Protein AF-A0A0D2NS59-F1 (afdb_monomer_lite)

Foldseek 3Di:
DDDDDDDDDDDDDDDPDPPPDDDPVRVVVQLVPFDADPPDDRNFWTAGPVRDIDGDDDPPDPDPDDDD

Sequence (68 aa):
MSSLPSPCSCSSNGEEERPRFFDSKAKSKCWASAETVPGRHPERWHKDAADNIVCKCFCNCQGCICFE

Organism: Gossypium raimondii (NCBI:txid29730)

pLDDT: mean 70.31, std 14.94, range [40.03, 88.94]

Secondary structure (DSSP, 8-state):
---PPPS--------SS--SS--HHHHHHHHHHSEEPTTS-TTTEEE-TTS-EEE---TTSSSTT---

Structure (mmCIF, N/CA/C/O backbone):
data_AF-A0A0D2NS59-F1
#
_entry.id   AF-A0A0D2NS59-F1
#
loop_
_atom_site.group_PDB
_atom_site.id
_atom_site.type_symbol
_atom_site.label_atom_id
_atom_site.label_alt_id
_atom_site.label_comp_id
_atom_site.label_asym_id
_atom_site.label_entity_id
_atom_site.label_seq_id
_atom_site.pdbx_PDB_ins_code
_atom_site.Cartn_x
_atom_site.Cartn_y
_atom_site.Cartn_z
_atom_site.occupancy
_atom_site.B_iso_or_equiv
_atom_site.auth_seq_id
_atom_site.auth_comp_id
_atom_site.auth_asym_id
_atom_site.auth_atom_id
_atom_site.pdbx_PDB_model_num
ATOM 1 N N . MET A 1 1 ? 22.594 26.312 2.467 1.00 40.03 1 MET A N 1
ATOM 2 C CA . MET A 1 1 ? 21.204 25.894 2.191 1.00 40.03 1 MET A CA 1
ATOM 3 C C . MET A 1 1 ? 21.280 24.691 1.270 1.00 40.03 1 MET A C 1
ATOM 5 O O . MET A 1 1 ? 21.490 24.862 0.079 1.00 40.03 1 MET A O 1
ATOM 9 N N . SER A 1 2 ? 21.276 23.486 1.835 1.00 41.59 2 SER A N 1
ATOM 10 C CA . SER A 1 2 ? 21.488 22.252 1.075 1.00 41.59 2 SER A CA 1
ATOM 11 C C . SER A 1 2 ? 20.143 21.757 0.556 1.00 41.59 2 SER A C 1
ATO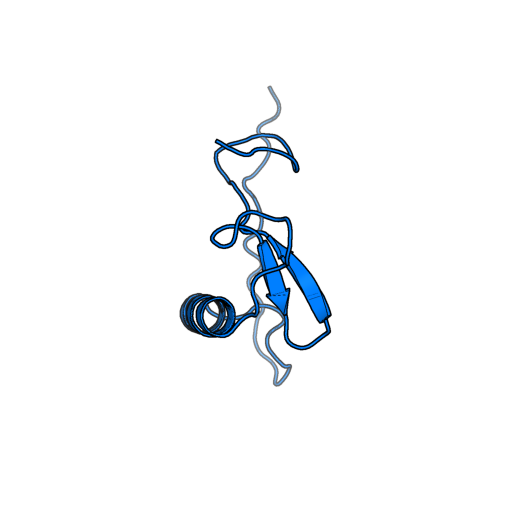M 13 O O . SER A 1 2 ? 19.320 21.278 1.331 1.00 41.59 2 SER A O 1
ATOM 15 N N . SER A 1 3 ? 19.901 21.931 -0.739 1.00 47.31 3 SER A N 1
ATOM 16 C CA . SER A 1 3 ? 18.720 21.404 -1.419 1.00 47.31 3 SER A CA 1
ATOM 17 C C . SER A 1 3 ? 18.798 19.877 -1.447 1.00 47.31 3 SER A C 1
ATOM 19 O O . SER A 1 3 ? 19.667 19.311 -2.108 1.00 47.31 3 SER A O 1
ATOM 21 N N . LEU A 1 4 ? 17.918 19.204 -0.706 1.00 55.53 4 LEU A N 1
ATOM 22 C CA . LEU A 1 4 ? 17.728 17.758 -0.809 1.00 55.53 4 LEU A CA 1
ATOM 23 C C . LEU A 1 4 ? 17.027 17.451 -2.146 1.00 55.53 4 LEU A C 1
ATOM 25 O O . LEU A 1 4 ? 15.990 18.060 -2.419 1.00 55.53 4 LEU A O 1
ATOM 29 N N . PRO A 1 5 ? 17.548 16.543 -2.988 1.00 52.16 5 PRO A N 1
ATOM 30 C CA . PRO A 1 5 ? 16.829 16.105 -4.174 1.00 52.16 5 PRO A CA 1
ATOM 31 C C . PRO A 1 5 ? 15.644 15.205 -3.784 1.00 52.16 5 PRO A C 1
ATOM 33 O O . PRO A 1 5 ? 15.738 14.366 -2.888 1.00 52.16 5 PRO A O 1
ATOM 36 N N . SER A 1 6 ? 14.523 15.427 -4.469 1.00 58.84 6 SER A N 1
ATOM 37 C CA . SER A 1 6 ? 13.221 14.756 -4.360 1.00 58.84 6 SER A CA 1
ATOM 38 C C . SER A 1 6 ? 13.290 13.216 -4.364 1.00 58.84 6 SER A C 1
ATOM 40 O O . SER A 1 6 ? 14.221 12.644 -4.936 1.00 58.84 6 SER A O 1
ATOM 42 N N . PRO A 1 7 ? 12.299 12.506 -3.783 1.00 57.66 7 PRO A N 1
ATOM 43 C CA . PRO A 1 7 ? 12.370 11.059 -3.637 1.00 57.66 7 PRO A CA 1
ATOM 44 C C . PRO A 1 7 ? 12.272 10.329 -4.988 1.00 57.66 7 PRO A C 1
ATOM 46 O O . PRO A 1 7 ? 11.299 10.456 -5.726 1.00 57.66 7 PRO A O 1
ATOM 49 N N . CYS A 1 8 ? 13.313 9.535 -5.243 1.00 48.44 8 CYS A N 1
ATOM 50 C CA . CYS A 1 8 ? 13.380 8.300 -6.028 1.00 48.44 8 CYS A CA 1
ATOM 51 C C . CYS A 1 8 ? 12.690 8.265 -7.405 1.00 48.44 8 CYS A C 1
ATOM 53 O O . CYS A 1 8 ? 11.589 7.743 -7.557 1.00 48.44 8 CYS A O 1
ATOM 55 N N . SER A 1 9 ? 13.435 8.646 -8.444 1.00 50.56 9 SER A N 1
ATOM 56 C CA . SER A 1 9 ? 13.284 8.071 -9.788 1.00 50.56 9 SER A CA 1
ATOM 57 C C . SER A 1 9 ? 14.558 7.297 -10.122 1.00 50.56 9 SER A C 1
ATOM 59 O O . SER A 1 9 ? 15.603 7.904 -10.334 1.00 50.56 9 SER A O 1
ATOM 61 N N . CYS A 1 10 ? 14.500 5.964 -10.122 1.00 47.09 10 CYS A N 1
ATOM 62 C CA . CYS A 1 10 ? 15.572 5.135 -10.670 1.00 47.09 10 CYS A CA 1
ATOM 63 C C . CYS A 1 10 ? 15.101 4.563 -12.009 1.00 47.09 10 CYS A C 1
ATOM 65 O O . CYS A 1 10 ? 14.167 3.767 -12.077 1.00 47.09 10 CYS A O 1
ATOM 67 N N . SER A 1 11 ? 15.728 5.030 -13.085 1.00 53.41 11 SER A N 1
ATOM 68 C CA . SER A 1 11 ? 15.559 4.484 -14.428 1.00 53.41 11 SER A CA 1
ATOM 69 C C . SER A 1 11 ? 16.315 3.160 -14.502 1.00 53.41 11 SER A C 1
ATOM 71 O O . SER A 1 11 ? 17.536 3.152 -14.365 1.00 53.41 11 SER A O 1
ATOM 73 N N . SER A 1 12 ? 15.612 2.045 -14.702 1.00 50.22 12 SER A N 1
ATOM 74 C CA . SER A 1 12 ? 16.249 0.749 -14.963 1.00 50.22 12 SER A CA 1
ATOM 75 C C . SER A 1 12 ? 16.236 0.488 -16.464 1.00 50.22 12 SER A C 1
ATOM 77 O O . SER A 1 12 ? 15.168 0.331 -17.053 1.00 50.22 12 SER A O 1
ATOM 79 N N . ASN A 1 13 ? 17.421 0.465 -17.075 1.00 49.28 13 ASN A N 1
ATOM 80 C CA . ASN A 1 13 ? 17.610 -0.056 -18.427 1.00 49.28 13 ASN A CA 1
ATOM 81 C C . ASN A 1 13 ? 17.389 -1.573 -18.418 1.00 49.28 13 ASN A C 1
ATOM 83 O O . ASN A 1 13 ? 17.719 -2.243 -17.442 1.00 49.28 13 ASN A O 1
ATOM 87 N N . GLY A 1 14 ? 16.746 -2.062 -19.475 1.00 61.88 14 GLY A N 1
ATOM 88 C CA . GLY A 1 14 ? 16.167 -3.393 -19.532 1.00 61.88 14 GLY A CA 1
ATOM 89 C C . GLY A 1 14 ? 17.170 -4.539 -19.612 1.00 61.88 14 GLY A C 1
ATOM 90 O O . GLY A 1 14 ? 18.114 -4.515 -20.391 1.00 61.88 14 GLY A O 1
ATOM 91 N N . GLU A 1 15 ? 16.840 -5.578 -18.865 1.00 48.28 15 GLU A N 1
ATOM 92 C CA . GLU A 1 15 ? 17.006 -6.990 -19.186 1.00 48.28 15 GLU A CA 1
ATOM 93 C C . GLU A 1 15 ? 15.914 -7.736 -18.400 1.00 48.28 15 GLU A C 1
ATOM 95 O O . GLU A 1 15 ? 15.284 -7.146 -17.525 1.00 48.28 15 GLU A O 1
ATOM 100 N N . GLU A 1 16 ? 15.605 -8.968 -18.786 1.00 58.09 16 GLU A N 1
ATOM 101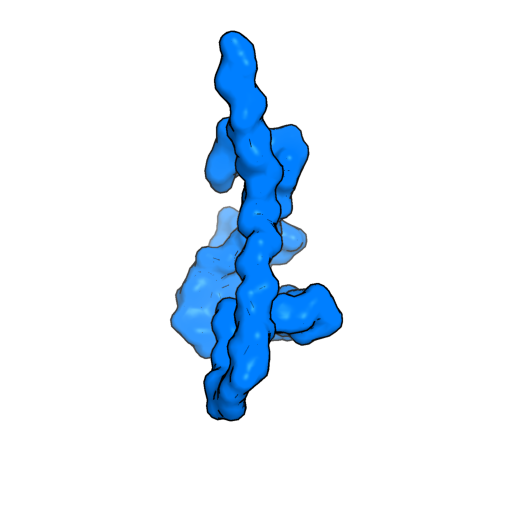 C CA . GLU A 1 16 ? 14.432 -9.795 -18.448 1.00 58.09 16 GLU A CA 1
ATOM 102 C C . GLU A 1 16 ? 14.256 -10.148 -16.942 1.00 58.09 16 GLU A C 1
ATOM 104 O O . GLU A 1 16 ? 14.039 -11.295 -16.564 1.00 58.09 16 GLU A O 1
ATOM 109 N N . GLU A 1 17 ? 14.341 -9.167 -16.044 1.00 53.84 17 GLU A N 1
ATOM 110 C CA . GLU A 1 17 ? 14.070 -9.272 -14.613 1.00 53.84 17 GLU A CA 1
ATOM 111 C C . GLU A 1 17 ? 12.645 -8.796 -14.327 1.00 53.84 17 GLU A C 1
ATOM 113 O O . GLU A 1 17 ? 12.192 -7.779 -14.857 1.00 53.84 17 GLU A O 1
ATOM 118 N N . ARG A 1 18 ? 11.937 -9.487 -13.421 1.00 60.81 18 ARG A N 1
ATOM 119 C CA . ARG A 1 18 ? 10.728 -8.940 -12.785 1.00 60.81 18 ARG A CA 1
ATOM 120 C C . ARG A 1 18 ? 11.020 -7.486 -12.391 1.00 60.81 18 ARG A C 1
ATOM 122 O O . ARG A 1 18 ? 11.893 -7.283 -11.543 1.00 60.81 18 ARG A O 1
ATOM 129 N N . PRO A 1 19 ? 10.335 -6.486 -12.974 1.00 66.25 19 PRO A N 1
ATOM 130 C CA . PRO A 1 19 ? 10.663 -5.100 -12.703 1.00 66.25 19 PRO A CA 1
ATOM 131 C C . PRO A 1 19 ? 10.561 -4.873 -11.197 1.00 66.25 19 PRO A C 1
ATOM 133 O O . PRO A 1 19 ? 9.533 -5.161 -10.581 1.00 66.25 19 PRO A O 1
ATOM 136 N N . ARG A 1 20 ? 11.649 -4.378 -10.590 1.00 70.31 20 ARG A N 1
ATOM 137 C CA . ARG A 1 20 ? 11.737 -4.125 -9.136 1.00 70.31 20 ARG A CA 1
ATOM 138 C C . ARG A 1 20 ? 10.683 -3.126 -8.651 1.00 70.31 20 ARG A C 1
ATOM 140 O O . ARG A 1 20 ? 10.462 -2.982 -7.452 1.00 70.31 20 ARG A O 1
ATOM 147 N N . PHE A 1 21 ? 10.019 -2.452 -9.588 1.00 69.44 21 PHE A N 1
ATOM 148 C CA . PHE A 1 21 ? 8.927 -1.531 -9.352 1.00 69.44 21 PHE A CA 1
ATOM 149 C C . PHE A 1 21 ? 7.711 -1.931 -10.177 1.00 69.44 21 PHE A C 1
ATOM 151 O O . PHE A 1 21 ? 7.795 -2.151 -11.381 1.00 69.44 21 PHE A O 1
ATOM 158 N N . PHE A 1 22 ? 6.555 -1.952 -9.524 1.00 74.94 22 PHE A N 1
ATOM 159 C CA . PHE A 1 22 ? 5.277 -2.074 -10.210 1.00 74.94 22 PHE A CA 1
ATOM 160 C C . PHE A 1 22 ? 4.893 -0.750 -10.882 1.00 74.94 22 PHE A C 1
ATOM 162 O O . PHE A 1 22 ? 5.012 0.323 -10.271 1.00 74.94 22 PHE A O 1
ATOM 169 N N . ASP A 1 23 ? 4.356 -0.838 -12.099 1.00 83.88 23 ASP A N 1
ATOM 170 C CA . ASP A 1 23 ? 3.700 0.285 -12.768 1.00 83.88 23 ASP A CA 1
ATOM 171 C C . ASP A 1 23 ? 2.573 0.851 -11.905 1.00 83.88 23 ASP A C 1
ATOM 173 O O . ASP A 1 23 ? 1.916 0.125 -11.155 1.00 83.88 23 ASP A O 1
ATOM 177 N N . SER A 1 24 ? 2.268 2.139 -12.064 1.00 82.50 24 SER A N 1
ATOM 178 C CA . SER A 1 24 ? 1.179 2.796 -11.327 1.00 82.50 24 SER A CA 1
ATOM 179 C C . SER A 1 24 ? -0.153 2.051 -11.467 1.00 82.50 24 SER A C 1
ATOM 181 O O . SER A 1 24 ? -0.866 1.869 -10.485 1.00 82.50 24 SER A O 1
ATOM 183 N N . LYS A 1 25 ? -0.454 1.518 -12.660 1.00 85.69 25 LYS A N 1
ATOM 184 C CA . LYS A 1 25 ? -1.660 0.711 -12.906 1.00 85.69 25 LYS A CA 1
ATOM 185 C C . LYS A 1 25 ? -1.654 -0.607 -12.126 1.00 85.69 25 LYS A C 1
ATOM 187 O O . LYS A 1 25 ? -2.694 -1.014 -11.613 1.00 85.69 25 LYS A O 1
ATOM 192 N N . ALA A 1 26 ? -0.504 -1.275 -12.044 1.00 84.81 26 ALA A N 1
ATOM 193 C CA . ALA A 1 26 ? -0.351 -2.512 -11.282 1.00 84.81 26 ALA A CA 1
ATOM 194 C C . ALA A 1 26 ? -0.449 -2.244 -9.773 1.00 84.81 26 ALA A C 1
ATOM 196 O O . ALA A 1 26 ? -1.155 -2.969 -9.078 1.00 84.81 26 ALA A O 1
ATOM 197 N N . LYS A 1 27 ? 0.151 -1.146 -9.292 1.00 82.56 27 LYS A N 1
ATOM 198 C CA . LYS A 1 27 ? 0.022 -0.676 -7.904 1.00 82.56 27 LYS A CA 1
ATOM 199 C C . LYS A 1 27 ? -1.436 -0.421 -7.523 1.00 82.56 27 LYS A C 1
ATOM 201 O O . LYS A 1 27 ? -1.880 -0.930 -6.502 1.00 82.56 27 LYS A O 1
ATOM 206 N N . SER A 1 28 ? -2.198 0.299 -8.352 1.00 84.44 28 SER A N 1
ATOM 207 C CA . SER A 1 28 ? -3.619 0.575 -8.086 1.00 84.44 28 SER A CA 1
ATOM 208 C C . SER A 1 28 ? -4.470 -0.692 -8.036 1.00 84.44 28 SER A C 1
ATOM 210 O O . SER A 1 28 ? -5.306 -0.830 -7.149 1.00 84.44 28 SER A O 1
ATOM 212 N N . LYS A 1 29 ? -4.249 -1.630 -8.966 1.00 86.88 29 LYS A N 1
ATOM 213 C CA . LYS A 1 29 ? -4.959 -2.918 -8.969 1.00 86.88 29 LYS A CA 1
ATOM 214 C C . LYS A 1 29 ? -4.619 -3.757 -7.740 1.00 86.88 29 LYS A C 1
ATOM 216 O O . LYS A 1 29 ? -5.524 -4.285 -7.112 1.00 86.88 29 LYS A O 1
ATOM 221 N N . CYS A 1 30 ? -3.335 -3.841 -7.391 1.00 83.94 30 CYS A N 1
ATOM 222 C CA . CYS A 1 30 ? -2.873 -4.564 -6.209 1.00 83.94 30 CYS A CA 1
ATOM 223 C C . CYS A 1 30 ? -3.501 -3.988 -4.933 1.00 83.94 30 CYS A C 1
ATOM 225 O O . CYS A 1 30 ? -4.039 -4.735 -4.128 1.00 83.94 30 CYS A O 1
ATOM 227 N N . TRP A 1 31 ? -3.530 -2.658 -4.803 1.00 83.94 31 TRP A N 1
ATOM 228 C CA . TRP A 1 31 ? -4.153 -1.975 -3.669 1.00 83.94 31 TRP A CA 1
ATOM 229 C C . TRP A 1 31 ? -5.649 -2.276 -3.541 1.00 83.94 31 TRP A C 1
ATOM 231 O O . TRP A 1 31 ? -6.125 -2.550 -2.449 1.00 83.94 31 TRP A O 1
ATOM 241 N N . ALA A 1 32 ? -6.385 -2.268 -4.656 1.00 86.06 32 ALA A N 1
ATOM 242 C CA . ALA A 1 32 ? -7.819 -2.560 -4.659 1.00 86.06 32 ALA A CA 1
ATOM 243 C C . ALA A 1 32 ? -8.151 -4.014 -4.272 1.00 86.06 32 ALA A C 1
ATOM 245 O O . ALA A 1 32 ? -9.265 -4.288 -3.839 1.00 86.06 32 ALA A O 1
ATOM 246 N N . SER A 1 33 ? -7.209 -4.942 -4.459 1.00 86.75 33 SER A N 1
ATOM 247 C CA . SER A 1 33 ? -7.360 -6.356 -4.096 1.00 86.75 33 SER A CA 1
ATOM 248 C C . SER A 1 33 ? -6.738 -6.713 -2.744 1.00 86.75 33 SER A C 1
ATOM 250 O O . SER A 1 33 ? -6.855 -7.860 -2.321 1.00 86.75 33 SER A O 1
ATOM 252 N N . ALA A 1 34 ? -6.052 -5.776 -2.090 1.00 87.38 34 ALA A N 1
ATOM 253 C CA . ALA A 1 34 ? -5.356 -6.026 -0.837 1.00 87.38 34 ALA A CA 1
ATOM 254 C C . ALA A 1 34 ? -6.342 -6.074 0.342 1.00 87.38 34 ALA A C 1
ATOM 256 O O . ALA A 1 34 ? -7.347 -5.363 0.363 1.00 87.38 34 ALA A O 1
ATOM 257 N N . GLU A 1 35 ? -6.053 -6.909 1.338 1.00 88.88 35 GLU A N 1
ATOM 258 C CA . GLU A 1 35 ? -6.909 -7.046 2.519 1.00 88.88 35 GLU A CA 1
ATOM 259 C C . GLU A 1 35 ? -6.714 -5.847 3.454 1.00 88.88 35 GLU A C 1
ATOM 261 O O . GLU A 1 35 ? -5.588 -5.413 3.694 1.00 88.88 35 GLU A O 1
ATOM 266 N N . THR A 1 36 ? -7.786 -5.296 4.019 1.00 87.50 36 THR A N 1
ATOM 267 C CA . THR A 1 36 ? -7.670 -4.229 5.023 1.00 87.50 36 THR A CA 1
ATOM 268 C C . THR A 1 36 ? -7.135 -4.783 6.339 1.00 87.50 36 THR A C 1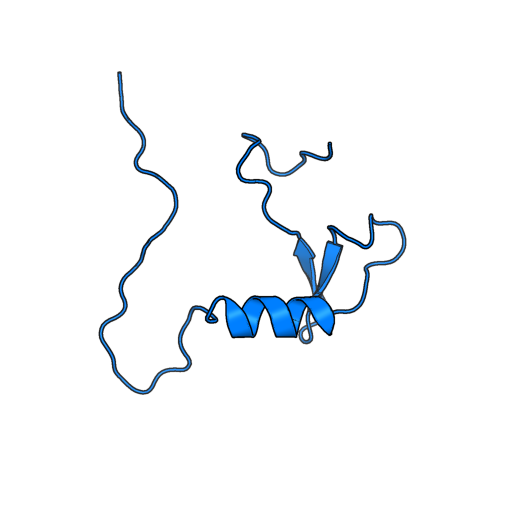
ATOM 270 O O . THR A 1 36 ? -7.602 -5.815 6.814 1.00 87.50 36 THR A O 1
ATOM 273 N N . VAL A 1 37 ? -6.206 -4.076 6.984 1.00 86.88 37 VAL A N 1
ATOM 274 C CA . VAL A 1 37 ? -5.662 -4.530 8.274 1.00 86.88 37 VAL A CA 1
ATOM 275 C C . VAL A 1 37 ? -6.659 -4.233 9.407 1.00 86.88 37 VAL A C 1
ATOM 277 O O . VAL A 1 37 ? -6.992 -3.061 9.613 1.00 86.88 37 VAL A O 1
ATOM 280 N N . PRO A 1 38 ? -7.113 -5.238 10.184 1.00 84.69 38 PRO A N 1
ATOM 281 C CA . PRO A 1 38 ? -8.051 -5.016 11.282 1.00 84.69 38 PRO A CA 1
ATOM 282 C C . PRO A 1 38 ? -7.447 -4.086 12.344 1.00 84.69 38 PRO A C 1
ATOM 284 O O . PRO A 1 38 ? -6.261 -4.163 12.667 1.00 84.69 38 PRO A O 1
ATOM 287 N N . GLY A 1 39 ? -8.263 -3.176 12.882 1.00 84.00 39 GLY A N 1
ATOM 288 C CA . GLY A 1 39 ? -7.824 -2.186 13.875 1.00 84.00 39 GLY A CA 1
ATOM 289 C C . GLY A 1 39 ? -7.007 -1.015 13.309 1.00 84.00 39 GLY A C 1
ATOM 290 O O . GLY A 1 39 ? -6.495 -0.207 14.082 1.00 84.00 39 GLY A O 1
ATOM 291 N N . ARG A 1 40 ? -6.877 -0.893 11.980 1.00 82.50 40 ARG A N 1
ATOM 292 C CA . ARG A 1 40 ? -6.240 0.248 11.300 1.00 82.50 40 ARG A CA 1
ATOM 293 C C . ARG A 1 40 ? -7.187 0.876 10.276 1.00 82.50 40 ARG A C 1
ATOM 295 O O . ARG A 1 40 ? -8.161 0.256 9.865 1.00 82.50 40 ARG A O 1
ATOM 302 N N . HIS A 1 41 ? -6.904 2.118 9.865 1.00 78.75 41 HIS A N 1
ATOM 303 C CA . HIS A 1 41 ? -7.744 2.823 8.892 1.00 78.75 41 HIS A CA 1
ATOM 304 C C . HIS A 1 41 ? -7.736 2.087 7.537 1.00 78.75 41 HIS A C 1
ATOM 306 O O . HIS A 1 41 ? -6.660 1.990 6.928 1.00 78.75 41 HIS A O 1
ATOM 312 N N . PRO A 1 42 ? -8.897 1.609 7.048 1.00 79.69 42 PRO A N 1
ATOM 313 C CA . PRO A 1 42 ? -8.975 0.707 5.900 1.00 79.69 42 PRO A CA 1
ATOM 314 C C . PRO A 1 42 ? -8.474 1.362 4.615 1.00 79.69 42 PRO A C 1
ATOM 316 O O . PRO A 1 42 ? -7.871 0.702 3.792 1.00 79.69 42 PRO A O 1
ATOM 319 N N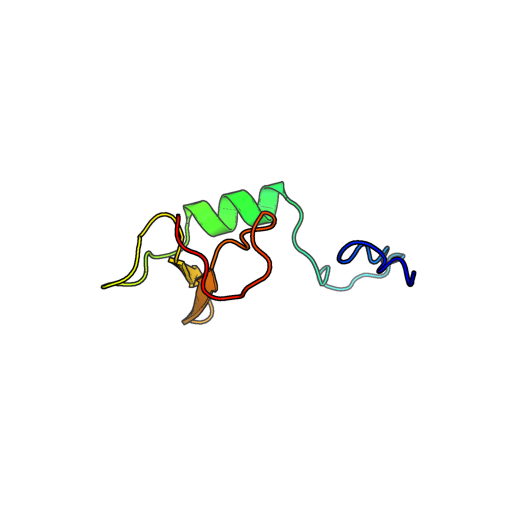 . GLU A 1 43 ? -8.616 2.677 4.456 1.00 79.38 43 GLU A N 1
ATOM 320 C CA . GLU A 1 43 ? -8.137 3.366 3.250 1.00 79.38 43 GLU A CA 1
ATOM 321 C C . GLU A 1 43 ? -6.604 3.516 3.190 1.00 79.38 43 GLU A C 1
ATOM 323 O O . GLU A 1 43 ? -6.032 3.729 2.120 1.00 79.38 43 GLU A O 1
ATOM 328 N N . ARG A 1 44 ? -5.914 3.407 4.336 1.00 78.00 44 ARG A N 1
ATOM 329 C CA . ARG A 1 44 ? -4.476 3.705 4.461 1.00 78.00 44 ARG A CA 1
ATOM 330 C C . ARG A 1 44 ? -3.626 2.457 4.649 1.00 78.00 44 ARG A C 1
ATOM 332 O O . ARG A 1 44 ? -2.469 2.481 4.237 1.00 78.00 44 ARG A O 1
ATOM 339 N N . TRP A 1 45 ? -4.165 1.417 5.281 1.00 84.94 45 TRP A N 1
ATOM 340 C CA . TRP A 1 45 ? -3.423 0.233 5.710 1.00 84.94 45 TRP A CA 1
ATOM 341 C C . TRP A 1 45 ? -4.009 -1.030 5.098 1.00 84.94 45 TRP A C 1
ATOM 343 O O . TRP A 1 45 ? -5.152 -1.386 5.380 1.00 84.94 45 TRP A O 1
ATOM 353 N N . HIS A 1 46 ? -3.185 -1.730 4.327 1.00 88.50 46 HIS A N 1
ATOM 354 C CA . HIS A 1 46 ? -3.551 -2.996 3.712 1.00 88.50 46 HIS A CA 1
ATOM 355 C C . HIS A 1 46 ? -2.476 -4.052 3.959 1.00 88.50 46 HIS A C 1
ATOM 357 O O . HIS A 1 46 ? -1.333 -3.731 4.290 1.00 88.50 46 HIS A O 1
ATOM 363 N N . LYS A 1 47 ? -2.858 -5.312 3.801 1.00 88.94 47 LYS A N 1
ATOM 364 C CA . LYS A 1 47 ? -1.983 -6.471 3.818 1.00 88.94 47 LYS A CA 1
ATOM 365 C C . LYS A 1 47 ? -1.770 -6.935 2.383 1.00 88.94 47 LYS A C 1
ATOM 367 O O . LYS A 1 47 ? -2.740 -7.125 1.645 1.00 88.94 47 LYS A O 1
ATOM 372 N N . ASP A 1 48 ? -0.513 -7.051 1.972 1.00 83.81 48 ASP A N 1
ATOM 373 C CA . ASP A 1 48 ? -0.190 -7.593 0.656 1.00 83.81 48 ASP A CA 1
ATOM 374 C C . ASP A 1 48 ? -0.333 -9.128 0.622 1.00 83.81 48 ASP A C 1
ATOM 376 O O . ASP A 1 48 ? -0.560 -9.781 1.641 1.00 83.81 48 ASP A O 1
ATOM 380 N N . ALA A 1 49 ? -0.192 -9.715 -0.569 1.00 82.50 49 ALA A N 1
ATOM 381 C CA . ALA A 1 49 ? -0.280 -11.164 -0.765 1.00 82.50 49 ALA A CA 1
ATOM 382 C C . ALA A 1 49 ? 0.866 -11.963 -0.107 1.00 82.50 49 ALA A C 1
ATOM 384 O O . ALA A 1 49 ? 0.814 -13.189 -0.087 1.00 82.50 49 ALA A O 1
ATOM 385 N N . ALA A 1 50 ? 1.904 -11.285 0.387 1.00 83.56 50 ALA A N 1
ATOM 386 C CA . ALA A 1 50 ? 3.013 -11.868 1.134 1.00 83.56 50 ALA A CA 1
ATOM 387 C C . ALA A 1 50 ? 2.885 -11.596 2.646 1.00 83.56 50 ALA A C 1
ATOM 389 O O . ALA A 1 50 ? 3.863 -11.715 3.380 1.00 83.56 50 ALA A O 1
ATOM 390 N N . ASP A 1 51 ? 1.685 -11.224 3.101 1.00 83.00 51 ASP A N 1
ATOM 391 C CA . ASP A 1 51 ? 1.351 -10.915 4.487 1.00 83.00 51 ASP A CA 1
ATOM 392 C C . ASP A 1 51 ? 2.092 -9.705 5.093 1.00 83.00 51 ASP A C 1
ATOM 394 O O . ASP A 1 51 ? 2.042 -9.488 6.308 1.00 83.00 51 ASP A O 1
ATOM 398 N N . ASN A 1 52 ? 2.716 -8.855 4.272 1.00 84.00 52 ASN A N 1
ATOM 399 C CA . ASN A 1 52 ? 3.329 -7.615 4.738 1.00 84.00 52 ASN A CA 1
ATOM 400 C C . ASN A 1 52 ? 2.274 -6.524 4.925 1.00 84.00 52 ASN A C 1
ATOM 402 O O . ASN A 1 52 ? 1.387 -6.324 4.093 1.00 84.00 52 ASN A O 1
ATOM 406 N N . ILE A 1 53 ? 2.414 -5.751 6.002 1.00 84.94 53 ILE A N 1
ATOM 407 C CA . ILE A 1 53 ? 1.587 -4.566 6.239 1.00 84.94 53 ILE A CA 1
ATOM 408 C C . ILE A 1 53 ? 2.145 -3.405 5.410 1.00 84.94 53 ILE A C 1
ATOM 410 O O . ILE A 1 53 ? 3.241 -2.910 5.675 1.00 84.94 53 ILE A O 1
ATOM 414 N N . VAL A 1 54 ? 1.362 -2.939 4.440 1.00 83.12 54 VAL A N 1
ATOM 415 C CA . VAL A 1 54 ? 1.704 -1.835 3.539 1.00 83.12 54 VAL A CA 1
ATOM 416 C C . VAL A 1 54 ? 0.825 -0.626 3.852 1.00 83.12 54 VAL A C 1
ATOM 418 O O . VAL A 1 54 ? -0.375 -0.750 4.110 1.00 83.12 54 VAL A O 1
ATOM 421 N N . CYS A 1 55 ? 1.413 0.572 3.818 1.00 82.75 55 CYS A N 1
ATOM 422 C CA . CYS A 1 55 ? 0.678 1.821 3.975 1.00 82.75 55 CYS A CA 1
ATOM 423 C C . CYS A 1 55 ? 0.859 2.754 2.776 1.00 82.75 55 CYS A C 1
ATOM 425 O O . CYS A 1 55 ? 1.897 2.760 2.112 1.00 82.75 55 CYS A O 1
ATOM 427 N N . LYS A 1 56 ? -0.166 3.564 2.493 1.00 76.44 56 LYS A N 1
ATOM 428 C CA . LYS A 1 56 ? -0.077 4.607 1.469 1.00 76.44 56 LYS A CA 1
ATOM 429 C C . LYS A 1 56 ? 0.849 5.710 1.985 1.00 76.44 56 LYS A C 1
ATOM 431 O O . LYS A 1 56 ? 0.582 6.297 3.034 1.00 76.44 56 LYS A O 1
ATOM 436 N N . CYS A 1 57 ? 1.943 5.969 1.268 1.00 68.94 57 CYS A N 1
ATOM 437 C CA . CYS A 1 57 ? 2.894 7.013 1.645 1.00 68.94 57 CYS A CA 1
ATOM 438 C C . CYS A 1 57 ? 2.220 8.389 1.554 1.00 68.94 57 CYS A C 1
ATOM 440 O O . CYS A 1 57 ? 1.669 8.747 0.511 1.00 68.94 57 CYS A O 1
ATOM 442 N N . PHE A 1 58 ? 2.257 9.150 2.648 1.00 64.62 58 PHE A N 1
ATOM 443 C CA . PHE A 1 58 ? 1.779 10.528 2.683 1.00 64.62 58 PHE A 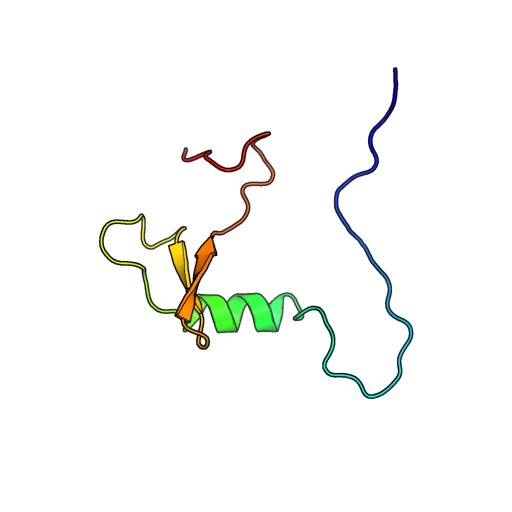CA 1
ATOM 444 C C . PHE A 1 58 ? 2.934 11.450 2.291 1.00 64.62 58 PHE A C 1
ATOM 446 O O . PHE A 1 58 ? 3.785 11.781 3.109 1.00 64.62 58 PHE A O 1
ATOM 453 N N . CYS A 1 59 ? 2.975 11.868 1.027 1.00 64.50 59 CYS A N 1
ATOM 454 C CA . CYS A 1 59 ? 4.042 12.738 0.519 1.00 64.50 59 CYS A CA 1
ATOM 455 C C . CYS A 1 59 ? 3.967 14.175 1.069 1.00 64.50 59 CYS A C 1
ATOM 457 O O . CYS A 1 59 ? 4.918 14.934 0.920 1.00 64.50 59 CYS A O 1
ATOM 459 N N . ASN A 1 60 ? 2.849 14.539 1.709 1.00 61.50 60 ASN A N 1
ATOM 460 C CA . ASN A 1 60 ? 2.599 15.877 2.251 1.00 61.50 60 ASN A CA 1
ATOM 461 C C . ASN A 1 60 ? 2.976 16.010 3.734 1.00 61.50 60 ASN A C 1
ATOM 463 O O . ASN A 1 60 ? 2.665 17.024 4.350 1.00 61.50 60 ASN A O 1
ATOM 467 N N . CYS A 1 61 ? 3.621 15.000 4.326 1.00 58.53 61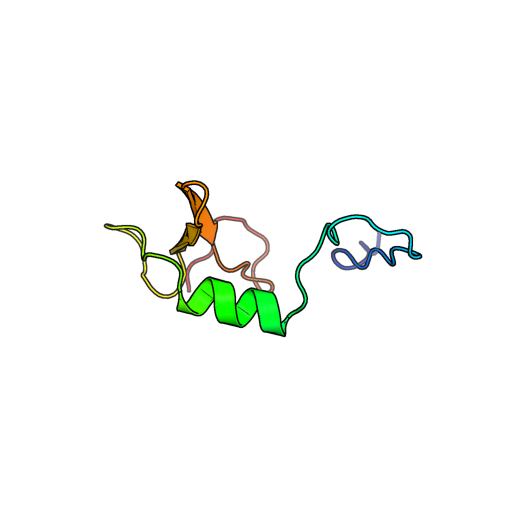 CYS A N 1
ATOM 468 C CA . CYS A 1 61 ? 4.059 15.059 5.712 1.00 58.53 61 CYS A CA 1
ATOM 469 C C . CYS A 1 61 ? 5.465 14.488 5.879 1.00 58.53 61 CYS A C 1
ATOM 471 O O . CYS A 1 61 ? 5.795 13.420 5.368 1.00 58.53 61 CYS A O 1
ATOM 473 N N . GLN A 1 62 ? 6.297 15.197 6.635 1.00 59.47 62 GLN A N 1
ATOM 474 C CA . GLN A 1 62 ? 7.696 14.856 6.874 1.00 59.47 62 GLN A CA 1
ATOM 475 C C . GLN A 1 62 ? 7.825 13.850 8.035 1.00 59.47 62 GLN A C 1
ATOM 477 O O . GLN A 1 62 ? 8.556 14.078 8.994 1.00 59.47 62 GLN A O 1
ATOM 482 N N . GLY A 1 63 ? 7.068 12.747 7.981 1.00 56.62 63 GLY A N 1
ATOM 483 C CA . GLY A 1 63 ? 7.054 11.738 9.040 1.00 56.62 63 GLY A CA 1
ATOM 484 C C . GLY A 1 63 ? 6.272 10.467 8.701 1.00 56.62 63 GLY A C 1
ATOM 485 O O . GLY A 1 63 ? 5.224 10.495 8.061 1.00 56.62 63 GLY A O 1
ATOM 486 N N . CYS A 1 64 ? 6.762 9.325 9.188 1.00 55.44 64 CYS A N 1
ATOM 487 C CA . CYS A 1 64 ? 6.216 7.987 8.914 1.00 55.44 64 CYS A CA 1
ATOM 488 C C . CYS A 1 64 ? 4.834 7.732 9.553 1.00 55.44 64 CYS A C 1
ATOM 490 O O . CYS A 1 64 ? 4.206 6.705 9.294 1.00 55.44 64 CYS A O 1
ATOM 492 N N . ILE A 1 65 ? 4.375 8.643 10.416 1.00 57.50 65 ILE A N 1
ATOM 493 C CA . ILE A 1 65 ? 3.232 8.448 11.323 1.00 57.50 65 ILE A CA 1
ATOM 494 C C . ILE A 1 65 ? 2.065 9.388 10.992 1.00 57.50 65 ILE A C 1
ATOM 496 O O . ILE A 1 65 ? 1.070 9.394 11.702 1.00 57.50 65 ILE A O 1
ATOM 500 N N . CYS A 1 66 ? 2.150 10.177 9.921 1.00 54.00 66 CYS A N 1
ATOM 501 C CA . CYS A 1 66 ? 1.122 11.175 9.649 1.00 54.00 66 CYS A CA 1
ATOM 502 C C . CYS A 1 66 ? -0.184 10.514 9.198 1.00 54.00 66 CYS A C 1
ATOM 504 O O . CYS A 1 66 ? -0.266 9.901 8.126 1.00 54.00 66 CYS A O 1
ATOM 506 N N . PHE A 1 67 ? -1.177 10.600 10.068 1.00 54.56 67 PHE A N 1
ATOM 507 C CA . PHE A 1 67 ? -2.591 10.560 9.744 1.00 54.56 67 PHE A CA 1
ATOM 508 C C . PHE A 1 67 ? -3.048 12.019 9.576 1.00 54.56 67 PHE A C 1
ATOM 510 O O . PHE A 1 67 ? -2.359 12.917 10.063 1.00 54.56 67 PHE A O 1
ATOM 517 N N . GLU A 1 68 ? -4.112 12.251 8.810 1.00 54.06 68 GLU A N 1
ATOM 518 C CA . GLU A 1 68 ? -4.756 13.572 8.752 1.00 54.06 68 GLU A CA 1
ATOM 519 C C . GLU A 1 68 ? -5.202 14.024 10.149 1.00 54.06 68 GLU A C 1
ATOM 521 O O . GLU A 1 68 ? -5.705 13.154 10.900 1.00 54.06 68 GLU A O 1
#

Radius of gyration: 15.19 Å; chains: 1; bounding box: 30×38×33 Å